Protein AF-A0A969GIV4-F1 (afdb_monomer)

Secondary structure (DSSP, 8-state):
-EEEETTTTEEEE-------HHHHHHHHHHHHHTTS-SS-TT-HHHHHHHHHHHHHHHHHHHHTS---SSP---S-HHHHHHHTTSS--SS-SSS-------S---------

Sequence (112 aa):
MKYLNSTSGGWQQVDAPWHDSWAHQAQEAIDWVEDRVEAPISGADRAFAVQEVMMALFESARKKQRIYLPLKTRINPLNLMVENGDLPVDWPGRYERRARIVRGEAMSWHQG

Radius of gyration: 21.05 Å; Cα contacts (8 Å, |Δi|>4): 60; chains: 1; bounding box: 53×51×44 Å

pLDDT: mean 82.24, std 16.03, range [35.91, 97.44]

Mean predicted aligned error: 11.24 Å

Solvent-accessible surface area (backbone atoms only — not comparable to full-atom values): 7496 Å² total; per-residue (Å²): 93,75,45,81,38,86,88,76,74,42,78,43,79,46,90,73,86,88,69,61,68,67,62,52,52,54,48,49,55,50,34,41,77,68,70,73,40,94,77,55,87,87,30,68,69,53,51,50,53,51,50,50,52,54,48,43,52,47,41,20,66,75,68,72,46,92,71,67,84,76,76,81,72,89,65,63,46,65,59,52,31,48,76,72,57,73,55,72,79,89,68,86,68,98,61,89,74,78,91,68,84,92,71,96,68,91,77,79,81,77,87,126

Structure (mmCIF, N/CA/C/O backbone):
data_AF-A0A969GIV4-F1
#
_entry.id   AF-A0A969GIV4-F1
#
loop_
_atom_site.group_PDB
_atom_site.id
_atom_site.type_symbol
_atom_site.label_atom_id
_atom_site.label_alt_id
_atom_site.label_comp_id
_atom_site.label_asym_id
_atom_site.label_entity_id
_atom_site.label_seq_id
_atom_site.pdbx_PDB_ins_code
_atom_site.Cartn_x
_atom_site.Cartn_y
_atom_site.Cartn_z
_atom_site.occupancy
_atom_site.B_iso_or_equiv
_atom_site.auth_seq_id
_atom_site.auth_comp_id
_atom_site.auth_asym_id
_atom_site.auth_atom_id
_atom_site.pdbx_PDB_model_num
ATOM 1 N N . MET A 1 1 ? 15.179 -18.084 4.423 1.00 63.44 1 MET A N 1
ATOM 2 C CA . MET A 1 1 ? 14.149 -17.710 5.434 1.00 63.44 1 MET A CA 1
ATOM 3 C C . MET A 1 1 ? 13.176 -18.877 5.628 1.00 63.44 1 MET A C 1
ATOM 5 O O . MET A 1 1 ? 13.038 -19.668 4.704 1.00 63.44 1 MET A O 1
ATOM 9 N N . LYS A 1 2 ? 12.547 -19.042 6.804 1.00 75.12 2 LYS A N 1
ATOM 10 C CA . LYS A 1 2 ? 11.530 -20.090 7.042 1.00 75.12 2 LYS A CA 1
ATOM 11 C C . LYS A 1 2 ? 10.136 -19.463 7.097 1.00 75.12 2 LYS A C 1
ATOM 13 O O . LYS A 1 2 ? 9.941 -18.521 7.858 1.00 75.12 2 LYS A O 1
ATOM 18 N N . TYR A 1 3 ? 9.190 -19.987 6.324 1.00 79.31 3 TYR A N 1
ATOM 19 C CA . TYR A 1 3 ? 7.804 -19.513 6.281 1.00 79.31 3 TYR A CA 1
ATOM 20 C C . TYR A 1 3 ? 6.854 -20.642 6.673 1.00 79.31 3 TYR A C 1
ATOM 22 O O . TYR A 1 3 ? 7.099 -21.801 6.338 1.00 79.31 3 TYR A O 1
ATOM 30 N N . LEU A 1 4 ? 5.785 -20.315 7.395 1.00 80.94 4 LEU A N 1
ATOM 31 C CA . LEU A 1 4 ? 4.746 -21.280 7.734 1.00 80.94 4 LEU A CA 1
ATOM 32 C C . LEU A 1 4 ? 3.788 -21.400 6.546 1.00 80.94 4 LE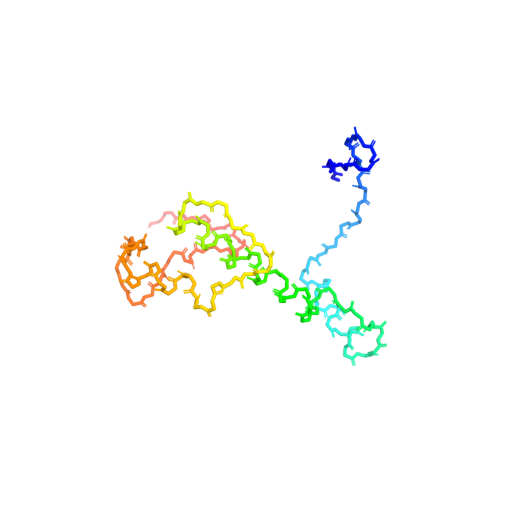U A C 1
ATOM 34 O O . LEU A 1 4 ? 3.190 -20.408 6.135 1.00 80.94 4 LEU A O 1
ATOM 38 N N . ASN A 1 5 ? 3.664 -22.599 5.985 1.00 78.19 5 ASN A N 1
ATOM 39 C CA . ASN A 1 5 ? 2.835 -22.857 4.814 1.00 78.19 5 ASN A CA 1
ATOM 40 C C . ASN A 1 5 ? 1.670 -23.777 5.214 1.00 78.19 5 ASN A C 1
ATOM 42 O O . ASN A 1 5 ? 1.875 -24.870 5.744 1.00 78.19 5 ASN A O 1
ATOM 46 N N . SER A 1 6 ? 0.438 -23.318 4.983 1.00 74.56 6 SER A N 1
ATOM 47 C CA . SER A 1 6 ? -0.785 -24.045 5.345 1.00 74.56 6 SER A CA 1
ATOM 48 C C . SER A 1 6 ? -1.010 -25.303 4.504 1.00 74.56 6 SER A C 1
ATOM 50 O O . SER A 1 6 ? -1.635 -26.243 4.984 1.00 74.56 6 SER A O 1
ATOM 52 N N . THR A 1 7 ? -0.479 -25.348 3.283 1.00 77.75 7 THR A N 1
ATOM 53 C CA . THR A 1 7 ? -0.593 -26.488 2.367 1.00 77.75 7 THR A CA 1
ATOM 54 C C . THR A 1 7 ? 0.399 -27.598 2.712 1.00 77.75 7 THR A C 1
ATOM 56 O O . THR A 1 7 ? 0.071 -28.771 2.573 1.00 77.75 7 THR A O 1
ATOM 59 N N . SER A 1 8 ? 1.605 -27.255 3.179 1.00 76.38 8 SER A N 1
ATOM 60 C CA . SER A 1 8 ? 2.618 -28.246 3.581 1.00 76.38 8 SER A CA 1
ATOM 61 C C . SER A 1 8 ? 2.547 -28.639 5.060 1.00 76.38 8 SER A C 1
ATOM 63 O O . SER A 1 8 ? 3.259 -29.547 5.483 1.00 76.38 8 SER A O 1
ATOM 65 N N . GLY A 1 9 ? 1.702 -27.970 5.854 1.00 78.56 9 GLY A N 1
ATOM 66 C CA . GLY A 1 9 ? 1.490 -28.278 7.271 1.00 78.56 9 GLY A CA 1
ATOM 67 C C . GLY A 1 9 ? 2.705 -28.007 8.163 1.00 78.56 9 GLY A C 1
ATOM 68 O O . GLY A 1 9 ? 2.781 -28.541 9.268 1.00 78.56 9 GLY A O 1
ATOM 69 N N . GLY A 1 10 ? 3.668 -27.197 7.706 1.00 86.81 10 GLY A N 1
ATOM 70 C CA . GLY A 1 10 ? 4.922 -27.002 8.425 1.00 86.81 10 GLY A CA 1
ATOM 71 C C . GLY A 1 10 ? 5.761 -25.816 7.958 1.00 86.81 10 GLY A C 1
ATOM 72 O O . GLY A 1 10 ? 5.403 -25.062 7.051 1.00 86.81 10 GLY A O 1
ATOM 73 N N . TRP A 1 11 ? 6.902 -25.646 8.626 1.00 86.19 11 TRP A N 1
ATOM 74 C CA . TRP A 1 11 ? 7.894 -24.634 8.278 1.00 86.19 11 TRP A CA 1
ATOM 75 C C . TRP A 1 11 ? 8.633 -25.031 7.003 1.00 86.19 11 TRP A C 1
ATOM 77 O O . TRP A 1 11 ? 9.346 -26.031 6.976 1.00 86.19 11 TRP A O 1
ATOM 87 N N . GLN A 1 12 ? 8.513 -24.208 5.969 1.00 86.75 12 GLN A N 1
ATOM 88 C CA . GLN A 1 12 ? 9.242 -24.365 4.722 1.00 86.75 12 GLN A CA 1
ATOM 89 C C . GLN A 1 12 ? 10.447 -23.430 4.709 1.00 86.75 12 GLN A C 1
ATOM 91 O O . GLN A 1 12 ? 10.310 -22.215 4.856 1.00 86.75 12 GLN A O 1
ATOM 96 N N . GLN A 1 13 ? 11.636 -23.997 4.524 1.00 86.00 13 GLN A N 1
ATOM 97 C CA . GLN A 1 13 ? 12.840 -23.218 4.276 1.00 86.00 13 GLN A CA 1
ATOM 98 C C . GLN A 1 13 ? 12.888 -22.844 2.798 1.00 86.00 13 GLN A C 1
ATOM 100 O O . GLN A 1 13 ? 12.916 -23.712 1.931 1.00 86.00 13 GLN A O 1
ATOM 105 N N . VAL A 1 14 ? 12.874 -21.544 2.532 1.00 82.94 14 VAL A N 1
ATOM 106 C CA . VAL A 1 14 ? 13.073 -20.985 1.199 1.00 82.94 14 VAL A CA 1
ATOM 107 C C . VAL A 1 14 ? 14.474 -20.404 1.165 1.00 82.94 14 VAL A C 1
ATOM 109 O O . VAL A 1 14 ? 14.827 -19.566 2.011 1.00 82.94 14 VAL A O 1
ATOM 112 N N . ASP A 1 15 ? 15.256 -20.888 0.209 1.00 84.06 15 ASP A N 1
ATOM 113 C CA . ASP A 1 15 ? 16.510 -20.266 -0.174 1.00 84.06 15 ASP A CA 1
ATOM 114 C C . ASP A 1 15 ? 16.215 -19.257 -1.282 1.00 84.06 15 ASP A C 1
ATOM 116 O O . ASP A 1 15 ? 15.558 -19.588 -2.269 1.00 84.06 15 ASP A O 1
ATOM 120 N N . ALA A 1 16 ? 16.607 -18.009 -1.060 1.00 80.75 16 ALA A N 1
ATOM 121 C CA . ALA A 1 16 ? 16.347 -16.914 -1.979 1.00 80.75 16 ALA A CA 1
ATOM 122 C C . ALA A 1 16 ? 17.672 -16.189 -2.213 1.00 80.75 16 ALA A C 1
ATOM 124 O O . ALA A 1 16 ? 18.312 -15.797 -1.230 1.00 80.75 16 ALA A O 1
ATOM 125 N N . PRO A 1 17 ? 18.100 -16.023 -3.476 1.00 83.81 17 PRO A N 1
ATOM 126 C CA . PRO A 1 17 ? 19.324 -15.303 -3.769 1.00 83.81 17 PRO A CA 1
ATOM 127 C C . PRO A 1 17 ? 19.204 -13.875 -3.245 1.00 83.81 17 PRO A C 1
ATOM 129 O O . PRO A 1 17 ? 18.167 -13.224 -3.389 1.00 83.81 17 PRO A O 1
ATOM 132 N N . TRP A 1 18 ? 20.271 -13.393 -2.614 1.00 85.06 18 TRP A N 1
ATOM 133 C CA . TRP A 1 18 ? 20.331 -12.001 -2.203 1.00 85.06 18 TRP A CA 1
ATOM 134 C C . TRP A 1 18 ? 20.376 -11.110 -3.444 1.00 85.06 18 TRP A C 1
ATOM 136 O O . TRP A 1 18 ? 21.172 -11.339 -4.355 1.00 85.06 18 TRP A O 1
ATOM 146 N N . HIS A 1 19 ? 19.539 -10.083 -3.451 1.00 82.81 19 HIS A N 1
ATOM 147 C CA . HIS A 1 19 ? 19.555 -9.019 -4.440 1.00 82.81 19 HIS A CA 1
ATOM 148 C C . HIS A 1 19 ? 19.522 -7.675 -3.711 1.00 82.81 19 HIS A C 1
ATOM 150 O O . HIS A 1 19 ? 18.843 -7.532 -2.689 1.00 82.81 19 HIS A O 1
ATOM 156 N N . ASP A 1 20 ? 20.221 -6.671 -4.239 1.00 91.44 20 ASP A N 1
ATOM 157 C CA . ASP A 1 20 ? 20.012 -5.298 -3.785 1.00 91.44 20 ASP A CA 1
ATOM 158 C C . ASP A 1 20 ? 18.602 -4.858 -4.203 1.00 91.44 20 ASP A C 1
ATOM 160 O O . ASP A 1 20 ? 18.263 -4.855 -5.388 1.00 91.44 20 ASP A O 1
ATOM 164 N N . SER A 1 21 ? 17.751 -4.542 -3.226 1.00 88.00 21 SER A N 1
ATOM 165 C CA . SER A 1 21 ? 16.333 -4.258 -3.472 1.00 88.00 21 SER A CA 1
ATOM 166 C C . SER A 1 21 ? 16.111 -3.032 -4.358 1.00 88.00 21 SER A C 1
ATOM 168 O O . SER A 1 21 ? 15.143 -3.002 -5.114 1.00 88.00 21 SER A O 1
ATOM 170 N N . TRP A 1 22 ? 16.994 -2.033 -4.284 1.00 89.25 22 TRP A N 1
ATOM 171 C CA . TRP A 1 22 ? 16.872 -0.802 -5.063 1.00 89.25 22 TRP A CA 1
ATOM 172 C C . TRP A 1 22 ? 17.286 -1.032 -6.511 1.00 89.25 22 TRP A C 1
ATOM 174 O O . TRP A 1 22 ? 16.563 -0.642 -7.426 1.00 89.25 22 TRP A O 1
ATOM 184 N N . ALA A 1 23 ? 18.411 -1.719 -6.719 1.00 92.38 23 ALA A N 1
ATOM 185 C CA . ALA A 1 23 ? 18.870 -2.108 -8.045 1.00 92.38 23 ALA A CA 1
ATOM 186 C C . ALA A 1 23 ? 17.862 -3.040 -8.727 1.00 92.38 23 ALA A C 1
ATOM 188 O O . ALA A 1 23 ? 17.541 -2.841 -9.894 1.00 92.38 23 ALA A O 1
ATOM 189 N N . HIS A 1 24 ? 17.309 -4.010 -7.993 1.00 90.56 24 HIS A N 1
ATOM 190 C CA . HIS A 1 24 ? 16.310 -4.936 -8.523 1.00 90.56 24 HIS A CA 1
ATOM 191 C C . HIS A 1 24 ? 15.011 -4.220 -8.924 1.00 90.56 24 HIS A C 1
ATOM 193 O O . HIS A 1 24 ? 14.468 -4.488 -9.991 1.00 90.56 24 HIS A O 1
ATOM 199 N N . GLN A 1 25 ? 14.533 -3.269 -8.113 1.00 90.69 25 GLN A N 1
ATOM 200 C CA . GLN A 1 25 ? 13.363 -2.457 -8.461 1.00 90.69 25 GLN A CA 1
ATOM 201 C C . GLN A 1 25 ? 13.618 -1.579 -9.695 1.00 90.69 25 GLN A C 1
ATOM 203 O O . GLN A 1 25 ? 12.756 -1.476 -10.565 1.00 90.69 25 GLN A O 1
ATOM 208 N N . ALA A 1 26 ? 14.792 -0.949 -9.782 1.00 93.00 26 ALA A N 1
ATOM 209 C CA . ALA A 1 26 ? 15.158 -0.137 -10.939 1.00 93.00 26 ALA A CA 1
ATOM 210 C C . ALA A 1 26 ? 15.269 -0.985 -12.215 1.00 93.00 26 ALA A C 1
ATOM 212 O O . ALA A 1 26 ? 14.788 -0.570 -13.267 1.00 93.00 26 ALA A O 1
ATOM 213 N N . GLN A 1 27 ? 15.853 -2.182 -12.112 1.00 93.75 27 GLN A N 1
ATOM 214 C CA . GLN A 1 27 ? 15.971 -3.110 -13.231 1.00 93.75 27 GLN A CA 1
ATOM 215 C C . GLN A 1 27 ? 14.602 -3.598 -13.708 1.00 93.75 27 GLN A C 1
ATOM 217 O O . GLN A 1 27 ? 14.349 -3.583 -14.907 1.00 93.75 27 GLN A O 1
ATOM 222 N N . GLU A 1 28 ? 13.692 -3.944 -12.793 1.00 93.12 28 GLU A N 1
ATOM 223 C CA . GLU A 1 28 ? 12.323 -4.320 -13.160 1.00 93.12 28 GLU A CA 1
ATOM 224 C C . GLU A 1 28 ? 11.621 -3.205 -13.946 1.00 93.12 28 GLU A C 1
ATOM 226 O O . GLU A 1 28 ? 10.949 -3.476 -14.939 1.00 93.12 28 GLU A O 1
ATOM 231 N N . ALA A 1 29 ? 11.785 -1.947 -13.527 1.00 92.81 29 ALA A N 1
ATOM 232 C CA . ALA A 1 29 ? 11.186 -0.819 -14.230 1.00 92.81 29 ALA A CA 1
ATOM 233 C C . ALA A 1 29 ? 11.732 -0.675 -15.661 1.00 92.81 29 ALA A C 1
ATOM 235 O O . ALA A 1 29 ? 10.964 -0.383 -16.576 1.00 92.81 29 ALA A O 1
ATOM 236 N N . ILE A 1 30 ? 13.034 -0.909 -15.864 1.00 95.00 30 ILE A N 1
ATOM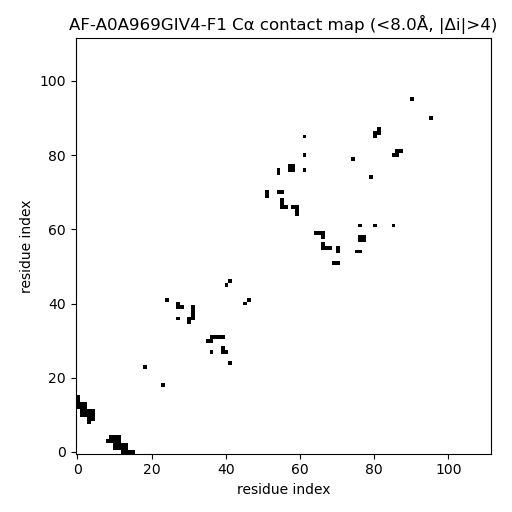 237 C CA . ILE A 1 30 ? 13.653 -0.940 -17.198 1.00 95.00 30 ILE A CA 1
ATOM 238 C C . ILE A 1 30 ? 13.069 -2.090 -18.020 1.00 95.00 30 ILE A C 1
ATOM 240 O O . ILE A 1 30 ? 12.601 -1.866 -19.132 1.00 95.00 30 ILE A O 1
ATOM 244 N N . ASP A 1 31 ? 13.045 -3.300 -17.461 1.00 96.00 31 ASP A N 1
ATOM 245 C CA . ASP A 1 31 ? 12.554 -4.489 -18.157 1.00 96.00 31 ASP A CA 1
ATOM 246 C C . ASP A 1 31 ? 11.077 -4.355 -18.547 1.00 96.00 31 ASP A C 1
ATOM 248 O O . ASP A 1 31 ? 10.671 -4.852 -19.595 1.00 96.00 31 ASP A O 1
ATOM 252 N N . TRP A 1 32 ? 10.272 -3.656 -17.745 1.00 94.50 32 TRP A N 1
ATOM 253 C CA . TRP A 1 32 ? 8.879 -3.370 -18.078 1.00 94.50 32 TRP A CA 1
ATOM 254 C C . TRP A 1 32 ? 8.753 -2.364 -19.227 1.00 94.50 32 TRP A C 1
ATOM 256 O O . TRP A 1 32 ? 7.970 -2.582 -20.145 1.00 94.50 32 TRP A O 1
ATOM 266 N N . VAL A 1 33 ? 9.547 -1.287 -19.213 1.00 94.69 33 VAL A N 1
ATOM 267 C CA . VAL A 1 33 ? 9.557 -0.271 -20.285 1.00 94.69 33 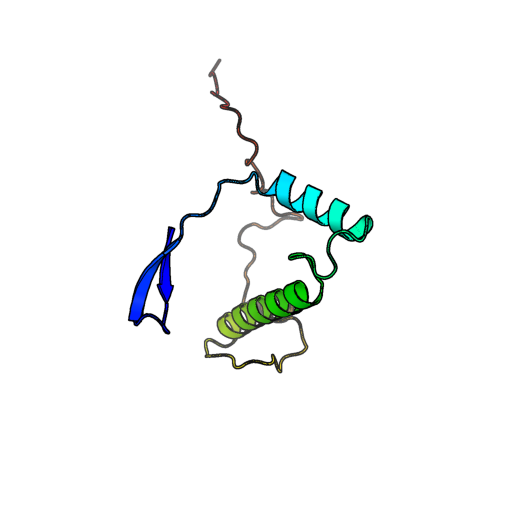VAL A CA 1
ATOM 268 C C . VAL A 1 33 ? 10.080 -0.838 -21.609 1.00 94.69 33 VAL A C 1
ATOM 270 O O . VAL A 1 33 ? 9.675 -0.380 -22.674 1.00 94.69 33 VAL A O 1
ATOM 273 N N . GLU A 1 34 ? 10.975 -1.824 -21.553 1.00 97.44 34 GLU A N 1
ATOM 274 C CA . GLU A 1 34 ? 11.552 -2.499 -22.721 1.00 97.44 34 GLU A CA 1
ATOM 275 C C . GLU A 1 34 ? 10.762 -3.749 -23.159 1.00 97.44 34 GLU A C 1
ATOM 277 O O . GLU A 1 34 ? 11.288 -4.562 -23.920 1.00 97.44 34 GLU A O 1
ATOM 282 N N . ASP A 1 35 ? 9.526 -3.926 -22.673 1.00 96.38 35 ASP A N 1
ATOM 283 C CA . ASP A 1 35 ? 8.633 -5.055 -22.985 1.00 96.38 35 ASP A CA 1
ATOM 284 C C . ASP A 1 35 ? 9.239 -6.449 -22.698 1.00 96.38 35 ASP A C 1
ATOM 286 O O . ASP A 1 35 ? 8.836 -7.464 -23.272 1.00 96.38 35 ASP A O 1
ATOM 290 N N . ARG A 1 36 ? 10.216 -6.538 -21.786 1.00 96.94 36 ARG A N 1
ATOM 291 C CA . ARG A 1 36 ? 10.822 -7.809 -21.347 1.00 96.94 36 ARG A CA 1
ATOM 292 C C . ARG A 1 36 ? 10.001 -8.513 -20.270 1.00 96.94 36 ARG A C 1
ATOM 294 O O . ARG A 1 36 ? 10.147 -9.722 -20.090 1.00 96.94 36 ARG A O 1
ATOM 301 N N . VAL A 1 37 ? 9.150 -7.777 -19.554 1.00 94.38 37 VAL A N 1
ATOM 302 C CA . VAL A 1 37 ? 8.208 -8.318 -18.567 1.00 94.38 37 VAL A CA 1
ATOM 303 C C . VAL A 1 37 ? 6.824 -7.705 -18.756 1.00 94.38 37 VAL A C 1
ATOM 305 O O . VAL A 1 37 ? 6.669 -6.492 -18.815 1.00 94.38 37 VAL A O 1
ATOM 308 N N . GLU A 1 38 ? 5.798 -8.552 -18.818 1.00 91.69 38 GLU A N 1
ATOM 309 C CA . GLU A 1 38 ? 4.410 -8.112 -19.016 1.00 91.69 38 GLU A CA 1
ATOM 310 C C . GLU A 1 38 ? 3.737 -7.686 -17.698 1.00 91.69 38 GLU A C 1
ATOM 312 O O . GLU A 1 38 ? 2.930 -6.759 -17.664 1.00 91.69 38 GLU A O 1
ATOM 317 N N . ALA A 1 39 ? 4.088 -8.347 -16.589 1.00 90.25 39 ALA A N 1
ATOM 318 C CA . ALA A 1 39 ? 3.465 -8.157 -15.280 1.00 90.25 39 ALA A CA 1
ATOM 319 C C . ALA A 1 39 ? 4.516 -7.853 -14.193 1.00 90.25 39 ALA A C 1
ATOM 321 O O . ALA A 1 39 ? 4.908 -8.766 -13.457 1.00 90.25 39 ALA A O 1
ATOM 322 N N . PRO A 1 40 ? 4.984 -6.596 -14.074 1.00 90.25 40 PRO A N 1
ATOM 323 C CA . PRO A 1 40 ? 5.953 -6.218 -13.050 1.00 90.25 40 PRO A CA 1
ATOM 324 C C . PRO A 1 40 ? 5.363 -6.372 -11.638 1.00 90.25 40 PRO A C 1
ATOM 326 O O . PRO A 1 40 ? 4.164 -6.181 -11.408 1.00 90.25 40 PRO A O 1
ATOM 329 N N . ILE A 1 41 ? 6.209 -6.679 -10.655 1.00 85.44 41 ILE A N 1
ATOM 330 C CA . ILE A 1 41 ? 5.856 -6.749 -9.228 1.00 85.44 41 ILE A CA 1
ATOM 331 C C . ILE A 1 41 ? 5.377 -5.377 -8.731 1.00 85.44 41 ILE A C 1
ATOM 333 O O . ILE A 1 41 ? 4.513 -5.301 -7.858 1.00 85.44 41 ILE A O 1
ATOM 337 N N . SER A 1 42 ? 5.881 -4.293 -9.318 1.00 87.19 42 SER A N 1
ATOM 338 C CA . SER A 1 42 ? 5.408 -2.920 -9.101 1.00 87.19 42 SER A CA 1
ATOM 339 C C . SER A 1 42 ? 4.096 -2.558 -9.827 1.00 87.19 42 SER A C 1
ATOM 341 O O . SER A 1 42 ? 3.685 -1.398 -9.811 1.00 87.19 42 SER A O 1
ATOM 343 N N . GLY A 1 43 ? 3.408 -3.533 -10.431 1.00 91.50 43 GLY A N 1
ATOM 344 C CA . GLY A 1 43 ? 2.152 -3.346 -11.157 1.00 91.50 43 GLY A CA 1
ATOM 345 C C . GLY A 1 43 ? 1.007 -2.734 -10.334 1.00 91.50 43 GLY A C 1
ATOM 346 O O . GLY A 1 43 ? 0.901 -2.897 -9.114 1.00 91.50 43 GLY A O 1
ATOM 347 N N . ALA A 1 44 ? 0.109 -2.026 -11.029 1.00 90.81 44 ALA A N 1
ATOM 348 C CA . ALA A 1 44 ? -1.010 -1.303 -10.419 1.00 90.81 44 ALA A CA 1
ATOM 349 C C . ALA A 1 44 ? -2.017 -2.219 -9.697 1.00 90.81 44 ALA A C 1
ATOM 351 O O . ALA A 1 44 ? -2.647 -1.801 -8.728 1.00 90.81 44 ALA A O 1
ATOM 352 N N . ASP A 1 45 ? -2.148 -3.469 -10.138 1.00 92.69 45 ASP A N 1
ATOM 353 C CA . ASP A 1 45 ? -2.974 -4.506 -9.514 1.00 92.69 45 ASP A CA 1
ATOM 354 C C . ASP A 1 45 ? -2.506 -4.822 -8.084 1.00 92.69 45 ASP A C 1
ATOM 356 O O . ASP A 1 45 ? -3.295 -4.809 -7.134 1.00 92.69 45 ASP A O 1
ATOM 360 N N . ARG A 1 46 ? -1.196 -5.024 -7.911 1.00 91.62 46 ARG A N 1
ATOM 361 C CA . ARG A 1 46 ? -0.559 -5.247 -6.609 1.00 91.62 46 ARG A CA 1
ATOM 362 C C . ARG A 1 46 ? -0.604 -3.986 -5.764 1.00 91.62 46 ARG A C 1
ATOM 364 O O . ARG A 1 46 ? -0.927 -4.070 -4.582 1.00 91.62 46 ARG A O 1
ATOM 371 N N . ALA A 1 47 ? -0.346 -2.822 -6.361 1.00 90.88 47 ALA A N 1
ATOM 372 C CA . ALA A 1 47 ? -0.448 -1.544 -5.662 1.00 90.88 47 ALA A CA 1
ATOM 373 C C . ALA A 1 47 ? -1.862 -1.316 -5.101 1.00 90.88 47 ALA A C 1
ATOM 375 O O . ALA A 1 47 ? -2.008 -0.917 -3.946 1.00 90.88 47 ALA A O 1
ATOM 376 N N . PHE A 1 48 ? -2.903 -1.634 -5.876 1.00 91.94 48 PHE A N 1
ATOM 377 C CA . PHE A 1 48 ? -4.292 -1.544 -5.435 1.00 91.94 48 PHE A CA 1
ATOM 378 C C . PHE A 1 48 ? -4.590 -2.503 -4.275 1.00 91.94 48 PHE A C 1
ATOM 380 O O . PHE A 1 48 ? -5.148 -2.081 -3.262 1.00 91.94 48 PHE A O 1
ATOM 387 N N . ALA A 1 49 ? -4.165 -3.766 -4.379 1.00 92.81 49 ALA A N 1
ATOM 388 C CA . ALA A 1 49 ? -4.344 -4.748 -3.310 1.00 92.81 49 ALA A CA 1
ATOM 389 C C . ALA A 1 49 ? -3.626 -4.333 -2.012 1.00 92.81 49 ALA A C 1
ATOM 391 O O . ALA A 1 49 ? -4.206 -4.395 -0.927 1.00 92.81 49 ALA A O 1
ATOM 392 N N . VAL A 1 50 ? -2.380 -3.855 -2.111 1.00 93.56 50 VAL A N 1
ATOM 393 C CA . VAL A 1 50 ? -1.613 -3.345 -0.962 1.00 93.56 50 VAL A CA 1
ATOM 394 C C . VAL A 1 50 ? -2.313 -2.139 -0.343 1.00 93.56 50 VAL A C 1
ATOM 396 O O . VAL A 1 50 ? -2.487 -2.090 0.87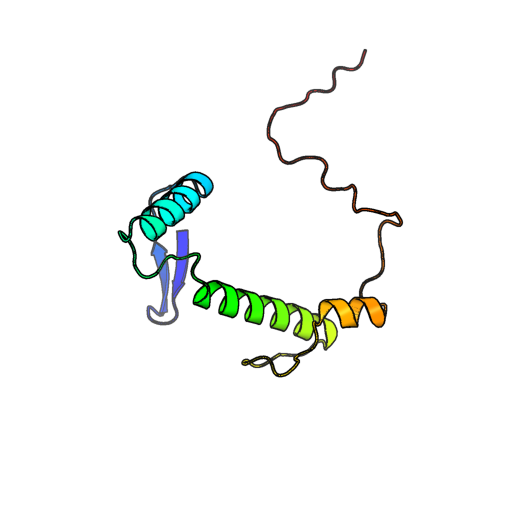5 1.00 93.56 50 VAL A O 1
ATOM 399 N N . GLN A 1 51 ? -2.759 -1.188 -1.166 1.00 92.44 51 GLN A N 1
ATOM 400 C CA . GLN A 1 51 ? -3.484 -0.013 -0.696 1.00 92.44 51 GLN A CA 1
ATOM 401 C C . GLN A 1 51 ? -4.755 -0.413 0.063 1.00 92.44 51 GLN A C 1
ATOM 403 O O . GLN A 1 51 ? -5.014 0.118 1.142 1.00 92.44 51 GLN A O 1
ATOM 408 N N . GLU A 1 52 ? -5.528 -1.369 -0.452 1.00 93.69 52 GLU A N 1
ATOM 409 C CA . GLU A 1 52 ? -6.735 -1.858 0.214 1.00 93.69 52 GLU A CA 1
ATOM 410 C C . GLU A 1 52 ? -6.426 -2.494 1.580 1.00 93.69 52 GLU A C 1
ATOM 412 O O . GLU A 1 52 ? -7.102 -2.187 2.566 1.00 93.69 52 GLU A O 1
ATOM 417 N N . VAL A 1 53 ? -5.369 -3.309 1.674 1.00 94.38 53 VAL A N 1
ATOM 418 C CA . VAL A 1 53 ? -4.910 -3.901 2.944 1.00 94.38 53 VAL A CA 1
ATOM 419 C C . VAL A 1 53 ? -4.512 -2.819 3.951 1.00 94.38 53 VAL A C 1
ATOM 421 O O . VAL A 1 53 ? -4.927 -2.878 5.111 1.00 94.38 53 VAL A O 1
ATOM 424 N N . MET A 1 54 ? -3.764 -1.800 3.519 1.00 94.56 54 MET A N 1
ATOM 425 C CA . MET A 1 54 ? -3.368 -0.681 4.382 1.00 94.56 54 MET A CA 1
ATOM 426 C C . MET A 1 54 ? -4.585 0.104 4.882 1.00 94.56 54 MET A C 1
ATOM 428 O O . MET A 1 54 ? -4.692 0.401 6.073 1.00 94.56 54 MET A O 1
ATOM 432 N N . MET A 1 55 ? -5.547 0.396 4.003 1.00 95.06 55 MET A N 1
ATOM 433 C CA . MET A 1 55 ? -6.785 1.077 4.390 1.00 95.06 55 MET A CA 1
ATOM 434 C C . MET A 1 55 ? -7.627 0.229 5.354 1.00 95.06 55 MET A C 1
ATOM 436 O O . MET A 1 55 ? -8.174 0.761 6.320 1.00 95.06 55 MET A O 1
ATOM 440 N N . ALA A 1 56 ? -7.700 -1.089 5.150 1.00 94.25 56 ALA A N 1
ATOM 441 C CA . ALA A 1 56 ? -8.380 -1.998 6.069 1.00 94.25 56 ALA A CA 1
ATOM 442 C C . ALA A 1 56 ? -7.716 -2.035 7.454 1.00 94.25 56 ALA A C 1
ATOM 444 O O . ALA A 1 56 ? -8.425 -2.080 8.461 1.00 94.25 56 ALA A O 1
ATOM 445 N N . LEU A 1 57 ? -6.381 -1.959 7.523 1.00 93.56 57 LEU A N 1
ATOM 446 C CA . LEU A 1 57 ? -5.646 -1.870 8.785 1.00 93.56 57 LEU A CA 1
ATOM 447 C C . LEU A 1 57 ? -5.997 -0.584 9.548 1.00 93.56 57 LEU A C 1
ATOM 449 O O . LEU A 1 57 ? -6.323 -0.644 10.734 1.00 93.56 57 LEU A O 1
ATOM 453 N N . PHE A 1 58 ? -5.996 0.567 8.872 1.00 93.06 58 PHE A N 1
ATOM 454 C CA . PHE A 1 58 ? -6.374 1.839 9.497 1.00 93.06 58 PHE A CA 1
ATOM 455 C C . PHE A 1 58 ? -7.840 1.858 9.938 1.00 93.06 58 PHE A C 1
ATOM 457 O O . PHE A 1 58 ? -8.153 2.268 11.054 1.00 93.06 58 PHE A O 1
ATOM 464 N N . GLU A 1 59 ? -8.747 1.344 9.109 1.00 93.44 59 GLU A N 1
ATOM 465 C CA . GLU A 1 59 ? -10.163 1.239 9.460 1.00 93.44 59 GLU A CA 1
ATOM 466 C C . GLU A 1 59 ? -10.390 0.286 10.649 1.00 93.44 59 GLU A C 1
ATOM 468 O O . GLU A 1 59 ? -11.228 0.558 11.514 1.00 93.44 59 GLU A O 1
ATOM 473 N N . SER A 1 60 ? -9.619 -0.804 10.732 1.00 93.75 60 SER A N 1
ATOM 474 C CA . SER A 1 60 ? -9.619 -1.723 11.874 1.00 93.75 60 SER A CA 1
ATOM 475 C C . SER A 1 60 ? -9.156 -1.024 13.147 1.00 93.75 60 SER A C 1
ATOM 477 O O . SER A 1 60 ? -9.785 -1.194 14.190 1.00 93.75 60 SER A O 1
ATOM 479 N N . ALA A 1 61 ? -8.084 -0.229 13.080 1.00 91.88 61 ALA A N 1
ATOM 480 C CA . ALA A 1 61 ? -7.581 0.532 14.222 1.00 91.88 61 ALA A CA 1
ATOM 481 C C . ALA A 1 61 ? -8.621 1.549 14.720 1.00 91.88 61 ALA A C 1
ATOM 483 O O . ALA A 1 61 ? -8.906 1.609 15.916 1.00 91.88 61 ALA A O 1
ATOM 484 N N . ARG A 1 62 ? -9.259 2.275 13.794 1.00 91.12 62 ARG A N 1
ATOM 485 C CA . ARG A 1 62 ? -10.305 3.260 14.096 1.00 91.12 62 ARG A CA 1
ATOM 486 C C . ARG A 1 62 ? -11.541 2.631 14.739 1.00 91.12 62 ARG A C 1
ATOM 488 O O . ARG A 1 62 ? -12.058 3.143 15.726 1.00 91.12 62 ARG A O 1
ATOM 495 N N . LYS A 1 63 ? -12.035 1.518 14.184 1.00 91.19 63 LYS A N 1
ATOM 496 C CA . LYS A 1 63 ? -13.265 0.855 14.658 1.00 91.19 63 LYS A CA 1
ATOM 497 C C . LYS A 1 63 ? -13.036 -0.172 15.768 1.00 91.19 63 LYS A C 1
ATOM 499 O O . LYS A 1 63 ? -14.010 -0.642 16.349 1.00 91.19 63 LYS A O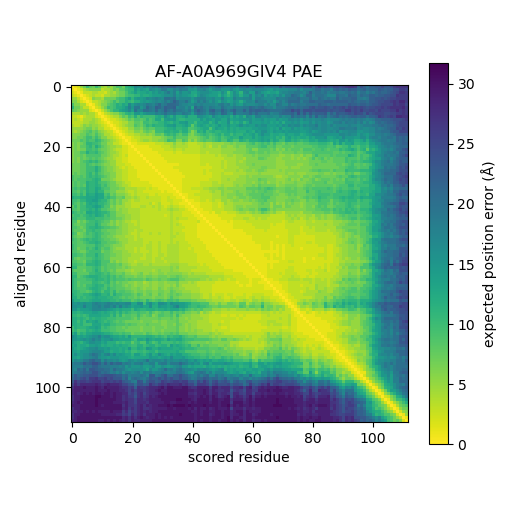 1
ATOM 504 N N . LYS A 1 64 ? -11.781 -0.544 16.040 1.00 92.75 64 LYS A N 1
ATOM 505 C CA . LYS A 1 64 ? -11.389 -1.584 17.008 1.00 92.75 64 LYS A CA 1
ATOM 506 C C . LYS A 1 64 ? -12.098 -2.923 16.756 1.00 92.75 64 LYS A C 1
ATOM 508 O O . LYS A 1 64 ? -12.491 -3.616 17.689 1.00 92.75 64 LYS A O 1
ATOM 513 N N . GLN A 1 65 ? -12.278 -3.286 15.486 1.00 93.44 65 GLN A N 1
ATOM 514 C CA . GLN A 1 65 ? -12.972 -4.511 15.082 1.00 93.44 65 GLN A CA 1
ATOM 515 C C . GLN A 1 65 ? -12.391 -5.096 13.796 1.00 93.44 65 GLN A C 1
ATOM 517 O O .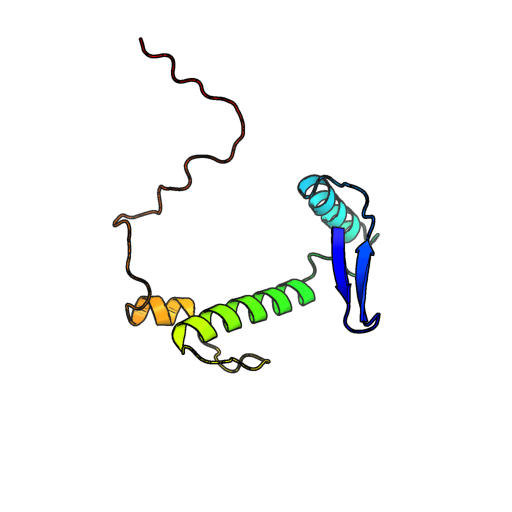 GLN A 1 65 ? -11.778 -4.387 13.000 1.00 93.44 65 GLN A O 1
ATOM 522 N N . ARG A 1 66 ? -12.672 -6.379 13.547 1.00 94.25 66 ARG A N 1
ATOM 523 C CA . ARG A 1 66 ? -12.309 -7.050 12.295 1.00 94.25 66 ARG A CA 1
ATOM 524 C C . ARG A 1 66 ? -12.975 -6.373 11.092 1.00 94.25 66 ARG A C 1
ATOM 526 O O . ARG A 1 66 ? -14.194 -6.202 11.068 1.00 94.25 66 ARG A O 1
ATOM 533 N N . ILE A 1 67 ? -12.176 -6.067 10.072 1.00 94.06 67 ILE A N 1
ATOM 534 C CA . ILE A 1 67 ? -12.634 -5.560 8.774 1.00 94.06 67 ILE A CA 1
ATOM 535 C C . ILE A 1 67 ? -12.616 -6.699 7.756 1.00 94.06 67 ILE A C 1
ATOM 537 O O . ILE A 1 67 ? -11.668 -7.479 7.707 1.00 94.06 67 ILE A O 1
ATOM 541 N N . TYR A 1 68 ? -13.678 -6.803 6.959 1.00 94.00 68 TYR A N 1
ATOM 542 C CA . TYR A 1 68 ? -13.767 -7.761 5.860 1.00 94.00 68 TYR A CA 1
ATOM 54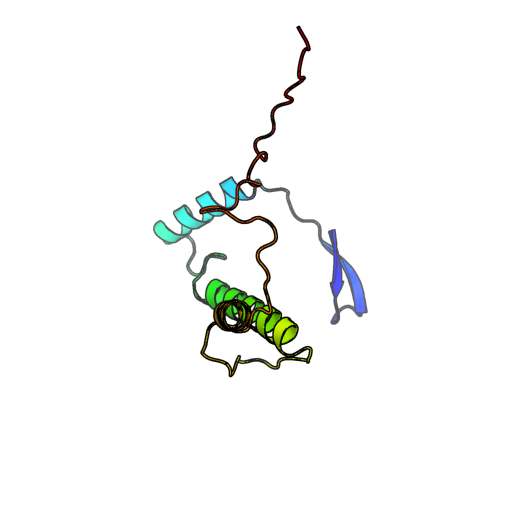3 C C . TYR A 1 68 ? -13.562 -7.043 4.534 1.00 94.00 68 TYR A C 1
ATOM 545 O O . TYR A 1 68 ? -14.103 -5.952 4.338 1.00 94.00 68 TYR A O 1
ATOM 553 N N . LEU A 1 69 ? -12.812 -7.685 3.642 1.00 92.69 69 LEU A N 1
ATOM 554 C CA . LEU A 1 69 ? -12.588 -7.227 2.277 1.00 92.69 69 LEU A CA 1
ATOM 555 C C . LEU A 1 69 ? -13.695 -7.749 1.333 1.00 92.69 69 LEU A C 1
ATOM 557 O O . LEU A 1 69 ? -14.256 -8.817 1.602 1.00 92.69 69 LEU A O 1
ATOM 561 N N . PRO A 1 70 ? -14.025 -7.024 0.248 1.00 92.19 70 PRO A N 1
ATOM 562 C CA . PRO A 1 70 ? -13.448 -5.736 -0.141 1.00 92.19 70 PRO A CA 1
ATOM 563 C C . PRO A 1 70 ? -13.891 -4.585 0.774 1.00 92.19 70 PRO A C 1
ATOM 565 O O . PRO A 1 70 ? -14.968 -4.623 1.383 1.00 92.19 70 PRO A O 1
ATOM 568 N N . LEU A 1 71 ? -13.049 -3.558 0.889 1.00 89.94 71 LEU A N 1
ATOM 569 C CA . LEU A 1 71 ? -13.276 -2.428 1.782 1.00 89.94 71 LEU A CA 1
ATOM 570 C C . LEU A 1 71 ? -14.545 -1.667 1.372 1.00 89.94 71 LEU A C 1
ATOM 572 O O . LEU A 1 71 ? -14.663 -1.129 0.273 1.00 89.94 71 LEU A O 1
ATOM 576 N N . LYS A 1 72 ? -15.517 -1.592 2.286 1.00 87.25 72 LYS A N 1
ATOM 577 C CA . LYS A 1 72 ? -16.783 -0.874 2.046 1.00 87.25 72 LYS A CA 1
ATOM 578 C C . LYS A 1 72 ? -16.678 0.628 2.311 1.00 87.25 72 LYS A C 1
ATOM 580 O O . LYS A 1 72 ? -17.444 1.411 1.750 1.00 87.25 72 LYS A O 1
ATOM 585 N N . THR A 1 73 ? -15.758 1.031 3.185 1.00 77.75 73 THR A N 1
ATOM 586 C CA . THR A 1 73 ? -15.516 2.435 3.525 1.00 77.75 73 THR A CA 1
ATOM 587 C C . THR A 1 73 ? -14.760 3.099 2.374 1.00 77.75 73 THR A C 1
ATOM 589 O O . THR A 1 73 ? -13.625 2.736 2.096 1.00 77.75 73 THR A O 1
ATOM 592 N N . ARG A 1 74 ? -15.398 4.062 1.697 1.00 80.00 74 ARG A N 1
ATOM 593 C CA . ARG A 1 74 ? -14.807 4.788 0.553 1.00 80.00 74 ARG A CA 1
ATOM 594 C C . ARG A 1 74 ? -14.076 6.076 0.933 1.00 80.00 74 ARG A C 1
ATOM 596 O O . ARG A 1 74 ? -13.405 6.665 0.095 1.00 80.00 74 ARG A O 1
ATOM 603 N N . ILE A 1 75 ? -14.227 6.524 2.176 1.00 87.06 75 ILE A N 1
ATOM 604 C CA . ILE A 1 75 ? -13.506 7.680 2.717 1.00 87.06 75 ILE A CA 1
ATOM 605 C C . ILE A 1 75 ? -12.175 7.191 3.283 1.00 87.06 75 ILE A C 1
ATOM 607 O O . ILE A 1 75 ? -12.116 6.108 3.864 1.00 87.06 75 ILE A O 1
ATOM 611 N N . ASN A 1 76 ? -11.119 7.992 3.133 1.00 87.81 76 ASN A N 1
ATOM 612 C CA . ASN A 1 76 ? -9.819 7.678 3.709 1.00 87.81 76 ASN A CA 1
ATOM 613 C C . ASN A 1 76 ? -9.927 7.586 5.252 1.00 87.81 76 ASN A C 1
ATOM 615 O O . ASN A 1 76 ? -10.214 8.599 5.897 1.00 87.81 76 ASN A O 1
ATOM 619 N N . PRO A 1 77 ? -9.690 6.407 5.859 1.00 89.00 77 PRO A N 1
ATOM 620 C CA . PRO A 1 77 ? -9.810 6.206 7.300 1.00 89.00 77 PRO A CA 1
ATOM 621 C C . PRO A 1 77 ? -8.839 7.072 8.109 1.00 89.00 77 PRO A C 1
ATOM 623 O O . PRO A 1 77 ? -9.200 7.494 9.203 1.00 89.00 77 PRO A O 1
ATOM 626 N N . LEU A 1 78 ? -7.654 7.398 7.576 1.00 89.44 78 LEU A N 1
ATOM 627 C CA . LEU A 1 78 ? -6.705 8.283 8.260 1.00 89.44 78 LEU A CA 1
ATOM 628 C C . LEU A 1 78 ? -7.240 9.709 8.376 1.00 89.44 78 LEU A C 1
ATOM 630 O O . LEU A 1 78 ? -7.113 10.314 9.436 1.00 89.44 78 LEU A O 1
ATOM 634 N N . ASN A 1 79 ? -7.882 10.226 7.324 1.00 88.50 79 ASN A N 1
ATOM 635 C CA . ASN A 1 79 ? -8.484 11.561 7.367 1.00 88.50 79 ASN A CA 1
ATOM 636 C C . ASN A 1 79 ? -9.562 11.628 8.453 1.00 88.50 79 ASN A C 1
ATOM 638 O O . ASN A 1 79 ? -9.549 12.546 9.263 1.00 88.50 79 ASN A O 1
ATOM 642 N N . LEU A 1 80 ? -10.422 10.606 8.538 1.00 89.81 80 LEU A N 1
ATOM 643 C CA . LEU A 1 80 ? -11.450 10.527 9.581 1.00 89.81 80 LEU A CA 1
ATOM 644 C C . LEU A 1 80 ? -10.848 10.482 10.988 1.00 89.81 80 LEU A C 1
ATOM 646 O O . LEU A 1 80 ? -11.372 11.110 11.899 1.00 89.81 80 LEU A O 1
ATOM 650 N N . MET A 1 81 ? -9.761 9.736 11.180 1.00 90.88 81 MET A N 1
ATOM 651 C CA . MET A 1 81 ? -9.084 9.665 12.476 1.00 90.88 81 MET A CA 1
ATOM 652 C C . MET A 1 81 ? -8.464 11.010 12.876 1.00 90.88 81 MET A C 1
ATOM 654 O O . MET A 1 81 ? -8.506 11.374 14.047 1.00 90.88 81 MET A O 1
ATOM 658 N N . VAL A 1 82 ? -7.917 11.767 11.920 1.00 89.12 82 VAL A N 1
ATOM 659 C CA . VAL A 1 82 ? -7.428 13.131 12.173 1.00 89.12 82 VAL A CA 1
ATOM 660 C C . VAL A 1 82 ? -8.589 14.061 12.530 1.00 89.12 82 VAL A C 1
ATOM 662 O O . VAL A 1 82 ? -8.527 14.747 13.546 1.00 89.12 82 VAL A O 1
ATOM 665 N N . GLU A 1 83 ? -9.662 14.055 11.736 1.00 89.12 83 GLU A N 1
ATOM 666 C CA . GLU A 1 83 ? -10.840 14.912 11.938 1.00 89.12 83 GLU A CA 1
ATOM 667 C C . GLU A 1 83 ? -11.548 14.644 13.275 1.00 89.12 83 GLU A C 1
ATOM 669 O O . GLU A 1 83 ? -11.985 15.582 13.938 1.00 89.12 83 GLU A O 1
ATOM 674 N N . ASN A 1 84 ? -11.614 13.381 13.706 1.00 89.00 84 ASN A N 1
ATOM 675 C CA . ASN A 1 84 ? -12.223 12.990 14.981 1.00 89.00 84 ASN A CA 1
ATOM 676 C C . ASN A 1 84 ? -11.295 13.183 16.194 1.00 89.00 84 ASN A C 1
ATOM 678 O O . ASN A 1 84 ? -11.737 13.001 17.328 1.00 89.00 84 ASN A O 1
ATOM 682 N N . GLY A 1 85 ? -10.020 13.526 15.980 1.00 87.94 85 GLY A N 1
ATOM 683 C CA . GLY A 1 85 ? -9.024 13.653 17.048 1.00 87.94 85 GLY A CA 1
ATOM 684 C C . GLY A 1 85 ? -8.472 12.322 17.576 1.00 87.94 85 GLY A C 1
ATOM 685 O O . GLY A 1 85 ? -7.834 12.305 18.627 1.00 87.94 85 GLY A O 1
ATOM 686 N N . ASP A 1 86 ? -8.673 11.215 16.853 1.00 87.56 86 ASP A N 1
ATOM 687 C CA . ASP A 1 86 ? -8.135 9.887 17.191 1.00 87.56 86 ASP A CA 1
ATOM 688 C C . ASP A 1 86 ? -6.608 9.803 16.994 1.00 87.56 86 ASP A C 1
ATOM 690 O O . ASP A 1 86 ? -5.951 8.922 17.551 1.00 87.56 86 ASP A O 1
ATOM 694 N N . LEU A 1 87 ? -6.038 10.701 16.182 1.00 87.19 87 LEU A N 1
ATOM 695 C CA . LEU A 1 87 ? -4.600 10.827 15.932 1.00 87.19 87 LEU A CA 1
ATOM 696 C C . LEU A 1 87 ? -4.089 12.167 16.479 1.00 87.19 87 LEU A C 1
ATOM 698 O O . LEU A 1 87 ? -4.050 13.153 15.735 1.00 87.19 87 LEU A O 1
ATOM 702 N N . PRO A 1 88 ? -3.714 12.239 17.770 1.00 84.75 88 PRO A N 1
ATOM 703 C CA . PRO A 1 88 ? -3.173 13.461 18.342 1.00 84.75 88 PRO A CA 1
ATOM 704 C C . PRO A 1 88 ? -1.808 13.796 17.730 1.00 84.75 88 PRO A C 1
ATOM 706 O O . PRO A 1 88 ? -1.015 12.922 17.380 1.00 84.75 88 PRO A O 1
ATOM 709 N N . VAL A 1 89 ? -1.521 15.093 17.617 1.00 83.06 89 VAL A N 1
ATOM 710 C CA . VAL A 1 89 ? -0.204 15.570 17.191 1.00 83.06 89 VAL A CA 1
ATOM 711 C C . VAL A 1 89 ? 0.757 15.476 18.373 1.00 83.06 89 VAL A C 1
ATOM 713 O O . VAL A 1 89 ? 0.686 16.289 19.291 1.00 83.06 89 VAL A O 1
ATOM 716 N N . ASP A 1 90 ? 1.685 14.522 18.326 1.00 82.19 90 ASP A N 1
ATOM 717 C CA . ASP A 1 90 ? 2.713 14.368 19.367 1.00 82.19 90 ASP A CA 1
ATOM 718 C C . ASP A 1 90 ? 3.734 15.520 19.364 1.00 82.19 90 ASP A C 1
ATOM 720 O O . ASP A 1 90 ? 4.231 15.933 20.411 1.00 82.19 90 ASP A O 1
ATOM 724 N N . TRP A 1 91 ? 4.058 16.049 18.178 1.00 82.38 91 TRP A N 1
ATOM 725 C CA . TRP A 1 91 ? 5.089 17.072 17.985 1.00 82.38 91 TRP A CA 1
ATOM 726 C C . TRP A 1 91 ? 4.531 18.251 17.185 1.00 82.38 91 TRP A C 1
ATOM 728 O O . TRP A 1 91 ? 4.526 18.210 15.952 1.00 82.38 91 TRP A O 1
ATOM 738 N N . PRO A 1 92 ? 4.053 19.314 17.854 1.00 79.62 92 PRO A N 1
ATOM 739 C CA . PRO A 1 92 ? 3.460 20.450 17.165 1.00 79.62 92 PRO A CA 1
ATOM 740 C C . PRO A 1 92 ? 4.494 21.179 16.294 1.00 79.62 92 PRO A C 1
ATOM 742 O O . PRO A 1 92 ? 5.639 21.408 16.692 1.00 79.62 92 PRO A O 1
ATOM 745 N N . GLY A 1 93 ? 4.083 21.562 15.086 1.00 80.62 93 GLY A N 1
ATOM 746 C CA . GLY A 1 93 ? 4.920 22.259 14.114 1.00 80.62 93 GLY A CA 1
ATOM 747 C C . GLY A 1 93 ? 4.392 22.101 12.690 1.00 80.62 93 GLY A C 1
ATOM 748 O O . GLY A 1 93 ? 3.498 21.302 12.433 1.00 80.62 93 GLY A O 1
ATOM 749 N N . ARG A 1 94 ? 4.952 22.863 11.741 1.00 77.88 94 ARG A N 1
ATOM 750 C CA . ARG A 1 94 ? 4.534 22.801 10.327 1.00 77.88 94 ARG A CA 1
ATOM 751 C C . ARG A 1 94 ? 4.899 21.472 9.645 1.00 77.88 94 ARG A C 1
ATOM 753 O O . ARG A 1 94 ? 4.243 21.097 8.682 1.00 77.88 94 ARG A O 1
ATOM 760 N N . TYR A 1 95 ? 5.940 20.788 10.124 1.00 73.62 95 TYR A N 1
ATOM 761 C CA . TYR A 1 95 ? 6.480 19.563 9.530 1.00 73.62 95 TYR A CA 1
ATOM 762 C C . TYR A 1 95 ? 6.974 18.594 10.611 1.00 73.62 95 TYR A C 1
ATOM 764 O O . TYR A 1 95 ? 7.495 19.033 11.639 1.00 73.62 95 TYR A O 1
ATOM 772 N N . GLU A 1 96 ? 6.881 17.289 10.343 1.00 72.38 96 GLU A N 1
ATOM 773 C CA . GLU A 1 96 ? 7.567 16.247 11.118 1.00 72.38 96 GLU A CA 1
ATOM 774 C C . GLU A 1 96 ? 9.085 16.370 10.892 1.00 72.38 96 GLU A C 1
ATOM 776 O O . GLU A 1 96 ? 9.557 16.418 9.756 1.00 72.38 96 GLU A O 1
ATOM 781 N N . ARG A 1 97 ? 9.861 16.470 11.979 1.00 68.25 97 ARG A N 1
ATOM 782 C CA . ARG A 1 97 ? 11.312 16.751 11.949 1.00 68.25 97 ARG A CA 1
ATOM 783 C C . ARG A 1 97 ? 12.170 15.565 12.396 1.00 68.25 97 ARG A C 1
ATOM 785 O O . ARG A 1 97 ? 13.394 15.669 12.385 1.00 68.25 97 ARG A O 1
ATOM 792 N N . ARG A 1 98 ? 11.560 14.432 12.766 1.00 65.81 98 ARG A N 1
ATOM 793 C CA . ARG A 1 98 ? 12.266 13.210 13.188 1.00 65.81 98 ARG A CA 1
ATOM 794 C C . ARG A 1 98 ? 12.807 12.362 12.039 1.00 65.81 98 ARG A C 1
ATOM 796 O O . ARG A 1 98 ? 13.473 11.369 12.307 1.00 65.81 98 ARG A O 1
ATOM 803 N N . ALA A 1 99 ? 12.640 12.771 10.781 1.00 56.94 99 ALA A N 1
ATOM 804 C CA . ALA A 1 99 ? 13.419 12.228 9.666 1.00 56.94 9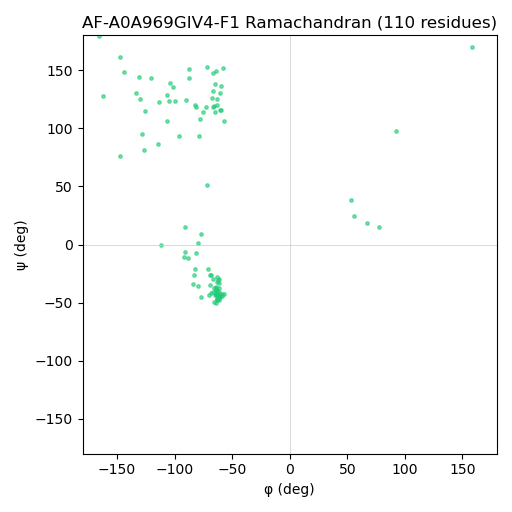9 ALA A CA 1
ATOM 805 C C . ALA A 1 99 ? 14.885 12.721 9.721 1.00 56.94 99 ALA A C 1
ATOM 807 O O . ALA A 1 99 ? 15.419 13.278 8.767 1.00 56.94 99 ALA A O 1
ATOM 808 N N . ARG A 1 100 ? 15.544 12.563 10.872 1.00 54.69 100 ARG A N 1
ATOM 809 C CA . ARG A 1 100 ? 16.974 12.784 11.058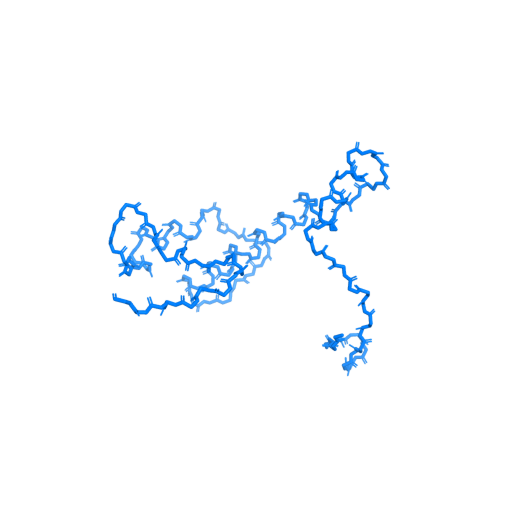 1.00 54.69 100 ARG A CA 1
ATOM 810 C C . ARG A 1 100 ? 17.585 11.393 11.195 1.00 54.69 100 ARG A C 1
ATOM 812 O O . ARG A 1 100 ? 17.433 10.784 12.243 1.00 54.69 100 ARG A O 1
ATOM 819 N N . ILE A 1 101 ? 18.282 10.948 10.142 1.00 51.00 101 ILE A N 1
ATOM 820 C CA . ILE A 1 101 ? 19.081 9.706 10.025 1.00 51.00 101 ILE A CA 1
ATOM 821 C C . ILE A 1 101 ? 18.315 8.496 9.462 1.00 51.00 101 ILE A C 1
ATOM 823 O O . ILE A 1 101 ? 17.698 7.758 10.213 1.00 51.00 101 ILE A O 1
ATOM 827 N N . VAL A 1 102 ? 18.473 8.245 8.153 1.00 44.94 102 VAL A N 1
ATOM 828 C CA . VAL A 1 102 ? 19.032 6.976 7.629 1.00 44.94 102 VAL A CA 1
ATOM 829 C C . VAL A 1 102 ? 19.813 7.288 6.338 1.00 44.94 102 VAL A C 1
ATOM 831 O O . VAL A 1 102 ? 19.351 7.065 5.224 1.00 44.94 102 VAL A O 1
ATOM 834 N N . ARG A 1 103 ? 21.016 7.846 6.477 1.00 45.00 103 ARG A N 1
ATOM 835 C CA . ARG A 1 103 ? 22.125 7.539 5.565 1.00 45.00 103 ARG A CA 1
ATOM 836 C C . ARG A 1 103 ? 23.260 7.101 6.466 1.00 45.00 103 ARG A C 1
ATOM 838 O O . ARG A 1 103 ? 23.673 7.857 7.342 1.00 45.00 103 ARG A O 1
ATOM 845 N N . GLY A 1 104 ? 23.629 5.834 6.334 1.00 44.16 104 GLY A N 1
ATOM 846 C CA . GLY A 1 104 ? 24.758 5.265 7.040 1.00 44.16 104 GLY A CA 1
ATOM 847 C C . GLY A 1 104 ? 26.013 6.030 6.666 1.00 44.16 104 GLY A C 1
ATOM 848 O O . GLY A 1 104 ? 26.399 6.028 5.511 1.00 44.16 104 GLY A O 1
ATOM 849 N N . GLU A 1 105 ? 26.597 6.685 7.653 1.00 40.66 105 GLU A N 1
ATOM 850 C CA . GLU A 1 105 ? 28.026 6.916 7.791 1.00 40.66 105 GLU A CA 1
ATOM 851 C C . GLU A 1 105 ? 28.232 7.290 9.259 1.00 40.66 105 GLU A C 1
ATOM 853 O O . GLU A 1 105 ? 27.495 8.096 9.833 1.00 40.66 105 GLU A O 1
ATOM 858 N N . ALA A 1 106 ? 29.159 6.595 9.909 1.00 43.03 106 ALA A N 1
ATOM 859 C CA . ALA A 1 106 ? 29.486 6.782 11.310 1.00 43.03 106 ALA A CA 1
ATOM 860 C C . ALA A 1 106 ? 29.893 8.242 11.573 1.00 43.03 106 ALA A C 1
ATOM 862 O O . ALA A 1 106 ? 30.990 8.655 11.216 1.00 43.03 106 ALA A O 1
ATOM 863 N N . MET A 1 107 ? 29.027 9.026 12.217 1.00 37.03 107 MET A N 1
ATOM 864 C CA . MET A 1 107 ? 29.399 10.338 12.743 1.00 37.03 107 MET A CA 1
ATOM 865 C C . MET A 1 107 ? 29.750 10.186 14.222 1.00 37.03 107 MET A C 1
ATOM 867 O O . MET A 1 107 ? 28.877 10.223 15.091 1.00 37.03 107 MET A O 1
ATOM 871 N N . SER A 1 108 ? 31.038 9.985 14.506 1.00 45.91 108 SER A N 1
ATOM 872 C CA . SER A 1 108 ? 31.597 10.266 15.823 1.00 45.91 108 SER A CA 1
ATOM 873 C C . SER A 1 108 ? 31.519 11.774 16.059 1.00 45.91 108 SER A C 1
ATOM 875 O O . SER A 1 108 ? 32.095 12.574 15.325 1.00 45.91 108 SER A O 1
ATOM 877 N N . TRP A 1 109 ? 30.795 12.189 17.094 1.00 43.09 109 TRP A N 1
ATOM 878 C CA . TRP A 1 109 ? 30.880 13.564 17.569 1.00 43.09 109 TRP A CA 1
ATOM 879 C C . TRP A 1 109 ? 32.153 13.680 18.404 1.00 43.09 109 TRP A C 1
ATOM 881 O O . TRP A 1 109 ? 32.154 13.356 19.590 1.00 43.09 109 TRP A O 1
ATOM 891 N N . HIS A 1 110 ? 33.257 14.098 17.784 1.00 35.91 110 HIS A N 1
ATOM 892 C CA . HIS A 1 110 ? 34.382 14.609 18.557 1.00 35.91 110 HIS A CA 1
ATOM 893 C C . HIS A 1 110 ? 33.931 15.898 19.250 1.00 35.91 110 HIS A C 1
ATOM 895 O O . HIS A 1 110 ? 33.603 16.885 18.594 1.00 35.91 110 HIS A O 1
ATOM 901 N N . GLN A 1 111 ? 33.876 15.848 20.583 1.00 37.84 111 GLN A N 1
ATOM 902 C CA . GLN A 1 111 ? 33.892 17.033 21.431 1.00 37.84 111 GLN A CA 1
ATOM 903 C C . GLN A 1 111 ? 35.229 17.749 21.236 1.00 37.84 111 GLN A C 1
ATOM 905 O O . GLN A 1 111 ? 36.290 17.144 21.405 1.00 37.84 111 GLN A O 1
ATOM 910 N N . GLY A 1 112 ? 35.142 19.028 20.894 1.00 36.38 112 GLY A N 1
ATOM 911 C CA . GLY A 1 112 ? 36.163 20.043 21.104 1.00 36.38 112 GLY A CA 1
ATOM 912 C C . GLY A 1 112 ? 35.486 21.246 21.736 1.00 36.38 112 GLY A C 1
ATOM 913 O O . GLY A 1 112 ? 34.346 21.539 21.305 1.00 36.38 112 GLY A O 1
#

Foldseek 3Di:
DWDQDPVVNGTDDDDDDDDDPVVVVVVLVVCVVVVVDDAGPPDPVVVVVVVQVVQQVLVCVVVVDHDDPPHPDPDRSVVVCVVVVVDPDPDDDPDDDVPPDDDDDDDDPDDD